Protein AF-A0A6N7GM67-F1 (afdb_monomer)

Secondary structure (DSSP, 8-state):
----HHHHHHHHHHHHHHHHHHHHHHHHHHHSPPSSTT---HHHHHHHHHHHHHHHHHHH-TT-EEEEPPPEEEEEEESSSS-EEEEEEEEEEEE--TT-HHHHHHHHHHHS-GGG--EEETTTTEEEEE-STT-EEEEEEEETTEEEEEEE--SEE----

Solvent-accessible surface area (backbone atoms only — not comparable to full-atom values): 8920 Å² total; per-residue (Å²): 134,86,71,49,76,69,52,49,53,52,50,50,52,50,50,51,48,54,49,52,52,52,51,50,52,55,49,43,75,71,69,54,78,63,92,48,96,78,63,51,49,55,67,59,38,48,54,53,44,53,50,47,53,51,50,52,57,59,63,63,39,88,83,47,50,78,45,77,50,72,80,42,74,50,73,72,36,68,69,46,101,87,38,57,11,35,24,45,38,33,40,37,37,40,36,39,62,67,86,42,58,66,61,52,47,52,47,45,38,71,68,44,64,76,85,24,63,47,45,64,41,85,90,78,39,38,34,40,30,39,68,51,90,58,22,38,35,40,43,26,64,74,50,89,23,34,32,39,38,32,41,29,41,50,63,22,57,45,96,70,131

Structure (mmCIF, N/CA/C/O backbone):
data_AF-A0A6N7GM67-F1
#
_entry.id   AF-A0A6N7GM67-F1
#
loop_
_atom_site.group_PDB
_atom_site.id
_atom_site.type_symbol
_atom_site.label_atom_id
_atom_site.label_alt_id
_atom_site.label_comp_id
_atom_site.label_asym_id
_atom_site.label_entity_id
_atom_site.label_seq_id
_atom_site.pdbx_PDB_ins_code
_atom_site.Cartn_x
_atom_site.Cartn_y
_atom_site.Cartn_z
_atom_site.occupancy
_atom_site.B_iso_or_equiv
_atom_site.auth_seq_id
_atom_site.auth_comp_id
_atom_site.auth_asym_id
_atom_site.auth_atom_id
_atom_site.pdbx_PDB_model_num
ATOM 1 N N . MET A 1 1 ? 42.340 19.758 -39.952 1.00 49.38 1 MET A N 1
ATOM 2 C CA . MET A 1 1 ? 42.286 18.280 -39.926 1.00 49.38 1 MET A CA 1
ATOM 3 C C . MET A 1 1 ? 41.548 17.812 -41.183 1.00 49.38 1 MET A C 1
ATOM 5 O O . MET A 1 1 ? 40.329 17.890 -41.224 1.00 49.38 1 MET A O 1
ATOM 9 N N . ARG A 1 2 ? 42.259 17.481 -42.277 1.00 56.75 2 ARG A N 1
ATOM 10 C CA . ARG A 1 2 ? 41.614 17.036 -43.530 1.00 56.75 2 ARG A CA 1
ATOM 11 C C . ARG A 1 2 ? 41.226 15.571 -43.373 1.00 56.75 2 ARG A C 1
ATOM 13 O O . ARG A 1 2 ? 42.079 14.693 -43.439 1.00 56.75 2 ARG A O 1
ATOM 20 N N . ILE A 1 3 ? 39.946 15.324 -43.134 1.00 57.44 3 ILE A N 1
ATOM 21 C CA . ILE A 1 3 ? 39.384 13.977 -43.127 1.00 57.44 3 ILE A CA 1
ATOM 22 C C . ILE A 1 3 ? 39.509 13.447 -44.563 1.00 57.44 3 ILE A C 1
ATOM 24 O O . ILE A 1 3 ? 38.827 13.917 -45.470 1.00 57.44 3 ILE A O 1
ATOM 28 N N . GLY A 1 4 ? 40.441 12.522 -44.806 1.00 64.31 4 GLY A N 1
ATOM 29 C CA . GLY A 1 4 ? 40.561 11.862 -46.108 1.00 64.31 4 GLY A CA 1
ATOM 30 C C . GLY A 1 4 ? 39.289 11.072 -46.437 1.00 64.31 4 GLY A C 1
ATOM 31 O O . GLY A 1 4 ? 38.570 10.671 -45.526 1.00 64.31 4 GLY A O 1
ATOM 32 N N . ARG A 1 5 ? 39.019 10.794 -47.724 1.00 71.62 5 ARG A N 1
ATOM 33 C CA . ARG A 1 5 ? 37.814 10.062 -48.194 1.00 71.62 5 ARG A CA 1
ATOM 34 C C . ARG A 1 5 ? 37.460 8.839 -47.334 1.00 71.62 5 ARG A C 1
ATOM 36 O O . ARG A 1 5 ? 36.292 8.641 -47.030 1.00 71.62 5 ARG A O 1
ATOM 43 N N . LYS A 1 6 ? 38.455 8.053 -46.899 1.00 69.56 6 LYS A N 1
ATOM 44 C CA . LYS A 1 6 ? 38.260 6.907 -45.988 1.00 69.56 6 LYS A CA 1
ATOM 45 C C . LYS A 1 6 ? 37.717 7.306 -44.608 1.00 69.56 6 LYS A C 1
ATOM 47 O O . LYS A 1 6 ? 36.824 6.638 -44.107 1.00 69.56 6 LYS A O 1
ATOM 52 N N . GLY A 1 7 ? 38.209 8.394 -44.016 1.00 71.12 7 GLY A N 1
ATOM 53 C CA . GLY A 1 7 ? 37.723 8.899 -42.728 1.00 71.12 7 GLY A CA 1
ATOM 54 C C . GLY A 1 7 ? 36.297 9.449 -42.799 1.00 71.12 7 GLY A C 1
ATOM 55 O O . GLY A 1 7 ? 35.548 9.314 -41.839 1.00 71.12 7 GLY A O 1
ATOM 56 N N . TRP A 1 8 ? 35.891 9.999 -43.949 1.00 83.25 8 TRP A N 1
ATOM 57 C CA . TRP A 1 8 ? 34.517 10.464 -44.156 1.00 83.25 8 TRP A CA 1
ATOM 58 C C . TRP A 1 8 ? 33.532 9.292 -44.244 1.00 83.25 8 TRP A C 1
ATOM 60 O O . TRP A 1 8 ? 32.487 9.332 -43.604 1.00 83.25 8 TRP A O 1
ATOM 70 N N . TRP A 1 9 ? 33.901 8.209 -44.940 1.00 87.12 9 TRP A N 1
ATOM 71 C CA . TRP A 1 9 ? 33.093 6.984 -44.993 1.00 87.12 9 TRP A CA 1
ATOM 72 C C . TRP A 1 9 ? 32.951 6.298 -43.634 1.00 87.12 9 TRP A C 1
ATOM 74 O O . TRP A 1 9 ? 31.853 5.879 -43.279 1.00 87.12 9 TRP A O 1
ATOM 84 N N . VAL A 1 10 ? 34.035 6.217 -42.853 1.00 87.06 10 VAL A N 1
ATOM 85 C CA . VAL A 1 10 ? 33.970 5.680 -41.484 1.00 87.06 10 VAL A CA 1
ATOM 86 C C . VAL A 1 10 ? 33.082 6.561 -40.606 1.00 87.06 10 VAL A C 1
ATOM 88 O O . VAL A 1 10 ? 32.227 6.039 -39.899 1.00 87.06 10 VAL A O 1
ATOM 91 N N . GLY A 1 11 ? 33.219 7.889 -40.694 1.00 89.88 11 GLY A N 1
ATOM 92 C CA . GLY A 1 11 ? 32.359 8.821 -39.964 1.00 89.88 11 GLY A CA 1
ATOM 93 C C . GLY A 1 11 ? 30.880 8.679 -40.332 1.00 89.88 11 GLY A C 1
ATOM 94 O O . GLY A 1 11 ? 30.034 8.629 -39.444 1.00 89.88 11 GLY A O 1
ATOM 95 N N . ALA A 1 12 ? 30.569 8.545 -41.624 1.00 90.56 12 ALA A N 1
ATOM 96 C CA . ALA A 1 12 ? 29.207 8.325 -42.100 1.00 90.56 12 ALA A CA 1
ATOM 97 C C . ALA A 1 12 ? 28.628 6.998 -41.587 1.00 90.56 12 ALA A C 1
ATOM 99 O O . ALA A 1 12 ? 27.502 6.973 -41.097 1.00 90.56 12 ALA A O 1
ATOM 100 N N . LEU A 1 13 ? 29.410 5.913 -41.631 1.00 94.94 13 LEU A N 1
ATOM 101 C CA . LEU A 1 13 ? 28.993 4.611 -41.109 1.00 94.94 13 LEU A CA 1
ATOM 102 C C . LEU A 1 13 ? 28.704 4.674 -39.603 1.00 94.94 13 LEU A C 1
ATOM 104 O O . LEU A 1 13 ? 27.674 4.176 -39.158 1.00 94.94 13 LEU A O 1
ATOM 108 N N . VAL A 1 14 ? 29.580 5.321 -38.828 1.00 95.12 14 VAL A N 1
ATOM 109 C CA . VAL A 1 14 ? 29.386 5.510 -37.382 1.00 95.12 14 VAL A CA 1
ATOM 110 C C . VAL A 1 14 ? 28.145 6.350 -37.100 1.00 95.12 14 VAL A C 1
ATOM 112 O O . VAL A 1 14 ? 27.378 5.992 -36.216 1.00 95.12 14 VAL A O 1
ATOM 115 N N . ALA A 1 15 ? 27.909 7.429 -37.850 1.00 94.19 15 ALA A N 1
ATOM 116 C CA . ALA A 1 15 ? 26.732 8.274 -37.664 1.00 94.19 15 ALA A CA 1
ATOM 117 C C . ALA A 1 15 ? 25.426 7.524 -37.971 1.00 94.19 15 ALA A C 1
ATOM 119 O O . ALA A 1 15 ? 24.476 7.604 -37.195 1.00 94.19 15 ALA A O 1
ATOM 120 N N . VAL A 1 16 ? 25.394 6.755 -39.065 1.00 96.38 16 VAL A N 1
ATOM 121 C CA . VAL A 1 16 ? 24.245 5.907 -39.418 1.00 96.38 16 VAL A CA 1
ATOM 122 C C . VAL A 1 16 ? 23.993 4.865 -38.333 1.00 96.38 16 VAL A C 1
ATOM 124 O O . VAL A 1 16 ? 22.853 4.682 -37.913 1.00 96.38 16 VAL A O 1
ATOM 127 N N . TRP A 1 17 ? 25.044 4.212 -37.837 1.00 96.06 17 TRP A N 1
ATOM 128 C CA . TRP A 1 17 ? 24.901 3.190 -36.805 1.00 96.06 17 TRP A CA 1
ATOM 129 C C . TRP A 1 17 ? 24.492 3.809 -35.455 1.00 96.06 17 TRP A C 1
ATOM 131 O O . TRP A 1 17 ? 23.550 3.354 -34.818 1.00 96.06 17 TRP A O 1
ATOM 141 N N . ALA A 1 18 ? 25.085 4.928 -35.044 1.00 94.94 18 ALA A N 1
ATOM 142 C CA . ALA A 1 18 ? 24.645 5.647 -33.849 1.00 94.94 18 ALA A CA 1
ATOM 143 C C . ALA A 1 18 ? 23.163 6.056 -33.941 1.00 94.94 18 ALA A C 1
ATOM 145 O O . ALA A 1 18 ? 22.418 5.878 -32.980 1.00 94.94 18 ALA A O 1
ATOM 146 N N . GLY A 1 19 ? 22.720 6.534 -35.109 1.00 97.25 19 GLY A N 1
ATOM 147 C CA . GLY A 1 19 ? 21.316 6.844 -35.373 1.00 97.25 19 GLY A CA 1
ATOM 148 C C . GLY A 1 19 ? 20.411 5.616 -35.277 1.00 97.25 19 GLY A C 1
ATOM 149 O O . GLY A 1 19 ? 19.388 5.664 -34.600 1.00 97.25 19 GLY A O 1
ATOM 150 N N . ALA A 1 20 ? 20.800 4.497 -35.889 1.00 95.50 20 ALA A N 1
ATOM 151 C CA . ALA A 1 20 ? 20.033 3.256 -35.818 1.00 95.50 20 ALA A CA 1
ATOM 152 C C . ALA A 1 20 ? 19.969 2.677 -34.390 1.00 95.50 20 ALA A C 1
ATOM 154 O O . ALA A 1 20 ? 18.899 2.226 -33.988 1.00 95.50 20 ALA A O 1
ATOM 155 N N . LEU A 1 21 ? 21.044 2.759 -33.590 1.00 95.69 21 LEU A N 1
ATOM 156 C CA . LEU A 1 21 ? 21.012 2.412 -32.159 1.00 95.69 21 LEU A CA 1
ATOM 157 C C . LEU A 1 21 ? 20.047 3.304 -31.380 1.00 95.69 21 LEU A C 1
ATOM 159 O O . LEU A 1 21 ? 19.280 2.801 -30.567 1.00 95.69 21 LEU A O 1
ATOM 163 N N . LEU A 1 22 ? 20.073 4.615 -31.629 1.00 93.06 22 LEU A N 1
ATOM 164 C CA . LEU A 1 22 ? 19.179 5.572 -30.976 1.00 93.06 22 LEU A CA 1
ATOM 165 C C . LEU A 1 22 ? 17.714 5.272 -31.293 1.00 93.06 22 LEU A C 1
ATOM 167 O O . LEU A 1 22 ? 16.891 5.216 -30.384 1.00 93.06 22 LEU A O 1
ATOM 171 N N . VAL A 1 23 ? 17.395 5.034 -32.566 1.00 92.19 23 VAL A N 1
ATOM 172 C CA . VAL A 1 23 ? 16.039 4.671 -32.994 1.00 92.19 23 VAL A CA 1
ATOM 173 C C . VAL A 1 23 ? 15.608 3.349 -32.364 1.00 92.19 23 VAL A C 1
ATOM 175 O O . VAL A 1 23 ? 14.515 3.282 -31.808 1.00 92.19 23 VAL A O 1
ATOM 178 N N . ALA A 1 24 ? 16.464 2.324 -32.389 1.00 88.06 24 ALA A N 1
ATOM 179 C CA . ALA A 1 24 ? 16.164 1.031 -31.781 1.00 88.06 24 ALA A CA 1
ATOM 180 C C . ALA A 1 24 ? 15.945 1.146 -30.264 1.00 88.06 24 ALA A C 1
ATOM 182 O O . ALA A 1 24 ? 14.988 0.581 -29.746 1.00 88.06 24 ALA A O 1
ATOM 183 N N . ALA A 1 25 ? 16.774 1.923 -29.561 1.00 83.56 25 ALA A N 1
ATOM 184 C CA . ALA A 1 25 ? 16.637 2.153 -28.126 1.00 83.56 25 ALA A CA 1
ATOM 185 C C . ALA A 1 25 ? 15.338 2.896 -27.778 1.00 83.56 25 ALA A C 1
ATOM 187 O O . ALA A 1 25 ? 14.654 2.521 -26.829 1.00 83.56 25 ALA A O 1
ATOM 188 N N . VAL A 1 26 ? 14.971 3.922 -28.554 1.00 85.31 26 VAL A N 1
ATOM 189 C CA . VAL A 1 26 ? 13.712 4.661 -28.362 1.00 85.31 26 VAL A CA 1
ATOM 190 C C . VAL A 1 26 ? 12.505 3.772 -28.655 1.00 85.31 26 VAL A C 1
ATOM 192 O O . VAL A 1 26 ? 11.544 3.788 -27.890 1.00 85.31 26 VAL A O 1
ATOM 195 N N . TRP A 1 27 ? 12.552 2.985 -29.731 1.00 85.31 27 TRP A N 1
ATOM 196 C CA . TRP A 1 27 ? 11.465 2.083 -30.104 1.00 85.31 27 TRP A CA 1
ATOM 197 C C . TRP A 1 27 ? 11.262 0.986 -29.055 1.00 85.31 27 TRP A C 1
ATOM 199 O O . TRP A 1 27 ? 10.143 0.816 -28.575 1.00 85.31 27 TRP A O 1
ATOM 209 N N . SER A 1 28 ? 12.351 0.335 -28.636 1.00 79.75 28 SER A N 1
ATOM 210 C CA . SER A 1 28 ? 12.369 -0.675 -27.574 1.00 79.75 28 SER A CA 1
ATOM 211 C C . SER A 1 28 ? 11.816 -0.117 -26.262 1.00 79.75 28 SER A C 1
ATOM 213 O O . SER A 1 28 ? 10.900 -0.687 -25.681 1.00 79.75 28 SER A O 1
ATOM 215 N N . ALA A 1 29 ? 12.262 1.070 -25.837 1.00 75.06 29 ALA A N 1
ATOM 216 C CA . ALA A 1 29 ? 11.771 1.705 -24.612 1.00 75.06 29 ALA A CA 1
ATOM 217 C C . ALA A 1 29 ? 10.268 2.047 -24.635 1.00 75.06 29 ALA A C 1
ATOM 219 O O . ALA A 1 29 ? 9.671 2.220 -23.570 1.00 75.06 29 ALA A O 1
ATOM 220 N N . GLN A 1 30 ? 9.671 2.188 -25.823 1.00 74.69 30 GLN A N 1
ATOM 221 C CA . GLN A 1 30 ? 8.247 2.485 -25.992 1.00 74.69 30 GLN A CA 1
ATOM 222 C C . GLN A 1 30 ? 7.381 1.231 -26.170 1.00 74.69 30 GLN A C 1
ATOM 224 O O . GLN A 1 30 ? 6.237 1.249 -25.726 1.00 74.69 30 GLN A O 1
ATOM 229 N N . HIS A 1 31 ? 7.896 0.179 -26.814 1.00 72.44 31 HIS A N 1
ATOM 230 C CA . HIS A 1 31 ? 7.082 -0.953 -27.279 1.00 72.44 31 HIS A CA 1
ATOM 231 C C . HIS A 1 31 ? 7.429 -2.291 -26.628 1.00 72.44 31 HIS A C 1
ATOM 233 O O . HIS A 1 31 ? 6.586 -3.188 -26.636 1.00 72.44 31 HIS A O 1
ATOM 239 N N . ASP A 1 32 ? 8.634 -2.456 -26.080 1.00 65.00 32 ASP A N 1
ATOM 240 C CA . ASP A 1 32 ? 9.012 -3.740 -25.502 1.00 65.00 32 ASP A CA 1
ATOM 241 C C . ASP A 1 32 ? 8.376 -3.924 -24.115 1.00 65.00 32 ASP A C 1
ATOM 243 O O . ASP A 1 32 ? 8.300 -2.975 -23.318 1.00 65.00 32 ASP A O 1
ATOM 247 N N . PRO A 1 33 ? 7.932 -5.154 -23.791 1.00 58.59 33 PRO A N 1
ATOM 248 C CA . PRO A 1 33 ? 7.460 -5.474 -22.458 1.00 58.59 33 PRO A CA 1
ATOM 249 C C . PRO A 1 33 ? 8.585 -5.241 -21.455 1.00 58.59 33 PRO A C 1
ATOM 251 O O . PRO A 1 33 ? 9.777 -5.359 -21.756 1.00 58.59 33 PRO A O 1
ATOM 254 N N . ALA A 1 34 ? 8.205 -4.900 -20.232 1.00 58.38 34 ALA A N 1
ATOM 255 C CA . ALA A 1 34 ? 9.180 -4.581 -19.218 1.00 58.38 34 ALA A CA 1
ATOM 256 C C . ALA A 1 34 ? 10.130 -5.760 -18.953 1.00 58.38 34 ALA A C 1
ATOM 258 O O . ALA A 1 34 ? 9.713 -6.883 -18.686 1.00 58.38 34 ALA A O 1
ATOM 259 N N . THR A 1 35 ? 11.433 -5.491 -19.003 1.00 56.28 35 THR A N 1
ATOM 260 C CA . THR A 1 35 ? 12.488 -6.515 -18.936 1.00 56.28 35 THR A CA 1
ATOM 261 C C . THR A 1 35 ? 12.694 -7.112 -17.540 1.00 56.28 35 THR A C 1
ATOM 263 O O . THR A 1 35 ? 13.514 -8.013 -17.364 1.00 56.28 35 THR A O 1
ATOM 266 N N . VAL A 1 36 ? 11.939 -6.650 -16.538 1.00 54.56 36 VAL A N 1
ATOM 267 C CA . VAL A 1 36 ? 11.947 -7.186 -15.173 1.00 54.56 36 VAL A CA 1
ATOM 268 C C . VAL A 1 36 ? 10.656 -7.966 -14.959 1.00 54.56 36 VAL A C 1
ATOM 270 O O . VAL A 1 36 ? 9.579 -7.403 -15.129 1.00 54.56 36 VAL A O 1
ATOM 273 N N . ARG A 1 37 ? 10.753 -9.227 -14.510 1.00 45.00 37 ARG A N 1
ATOM 274 C CA . ARG A 1 37 ? 9.596 -10.113 -14.241 1.00 45.00 37 ARG A CA 1
ATOM 275 C C . ARG A 1 37 ? 8.536 -9.527 -13.299 1.00 45.00 37 ARG A C 1
ATOM 277 O O . ARG A 1 37 ? 7.446 -10.064 -13.232 1.00 45.00 37 ARG A O 1
ATOM 284 N N . GLY A 1 38 ? 8.867 -8.467 -12.566 1.00 52.00 38 GLY A N 1
ATOM 285 C CA . GLY A 1 38 ? 7.964 -7.794 -11.643 1.00 52.00 38 GLY A CA 1
ATOM 286 C C . GLY A 1 38 ? 7.296 -6.522 -12.181 1.00 52.00 38 GLY A C 1
ATOM 287 O O . GLY A 1 38 ? 6.495 -5.906 -11.487 1.00 52.00 38 GLY A O 1
ATOM 288 N N . GLN A 1 39 ? 7.602 -6.077 -13.401 1.00 58.72 39 GLN A N 1
ATOM 289 C CA . GLN A 1 39 ? 6.856 -4.975 -14.019 1.00 58.72 39 GLN A CA 1
ATOM 290 C C . GLN A 1 39 ? 5.591 -5.518 -14.680 1.00 58.72 39 GLN A C 1
ATOM 292 O O . GLN A 1 39 ? 5.462 -5.595 -15.899 1.00 58.72 39 GLN A O 1
ATOM 297 N N . THR A 1 40 ? 4.687 -5.929 -13.811 1.00 63.47 40 THR A N 1
ATOM 298 C CA . THR A 1 40 ? 3.369 -6.439 -14.122 1.00 63.47 40 THR A CA 1
ATOM 299 C C . THR A 1 40 ? 2.463 -5.344 -14.686 1.00 63.47 40 THR A C 1
ATOM 301 O O . THR A 1 40 ? 2.650 -4.162 -14.369 1.00 63.47 40 THR A O 1
ATOM 304 N N . ASP A 1 41 ? 1.496 -5.723 -15.525 1.00 73.25 41 ASP A N 1
ATOM 305 C CA . ASP A 1 41 ? 0.500 -4.790 -16.049 1.00 73.25 41 ASP A CA 1
ATOM 306 C C . ASP A 1 41 ? -0.437 -4.264 -14.940 1.00 73.25 41 ASP A C 1
ATOM 308 O O . ASP A 1 41 ? -0.487 -4.776 -13.816 1.00 73.25 41 ASP A O 1
ATOM 312 N N . LEU A 1 42 ? -1.179 -3.199 -15.247 1.00 77.12 42 LEU A N 1
ATOM 313 C CA . LEU A 1 42 ? -2.091 -2.560 -14.296 1.00 77.12 42 LEU A CA 1
ATOM 314 C C . LEU A 1 42 ? -3.235 -3.489 -13.836 1.00 77.12 42 LEU A C 1
ATOM 316 O O . LEU A 1 42 ? -3.751 -3.325 -12.730 1.00 77.12 42 LEU A O 1
ATOM 320 N N . THR A 1 43 ? -3.633 -4.457 -14.664 1.00 81.12 43 THR A N 1
ATOM 321 C CA . THR A 1 43 ? -4.724 -5.400 -14.375 1.00 81.12 43 THR A CA 1
ATOM 322 C C . THR A 1 43 ? -4.301 -6.406 -13.316 1.00 81.12 43 THR A C 1
ATOM 324 O O . THR A 1 43 ? -5.019 -6.626 -12.342 1.00 81.12 43 THR A O 1
ATOM 327 N N . GLU A 1 44 ? -3.122 -6.996 -13.463 1.00 82.75 44 GLU A N 1
ATOM 328 C CA . GLU A 1 44 ? -2.569 -7.914 -12.473 1.00 82.75 44 GLU A CA 1
ATOM 329 C C . GLU A 1 44 ? -2.197 -7.160 -11.185 1.00 82.75 44 GLU A C 1
ATOM 331 O O . GLU A 1 44 ? -2.494 -7.629 -10.086 1.00 82.75 44 GLU A O 1
ATOM 336 N N . GLY A 1 45 ? -1.688 -5.925 -11.301 1.00 84.00 45 GLY A N 1
ATOM 337 C CA . GLY A 1 45 ? -1.508 -5.028 -10.154 1.00 84.00 45 GLY A CA 1
ATOM 338 C C . GLY A 1 45 ? -2.807 -4.804 -9.370 1.00 84.00 45 GLY A C 1
ATOM 339 O O . GLY A 1 45 ? -2.804 -4.863 -8.139 1.00 84.00 45 GLY A O 1
ATOM 340 N N . ARG A 1 46 ? -3.939 -4.624 -10.066 1.00 89.75 46 ARG A N 1
ATOM 341 C CA . ARG A 1 46 ? -5.262 -4.519 -9.433 1.00 89.75 46 ARG A CA 1
ATOM 342 C C . ARG A 1 46 ? -5.654 -5.803 -8.702 1.00 89.75 46 ARG A C 1
ATOM 344 O O . ARG A 1 46 ? -6.111 -5.721 -7.568 1.00 89.75 46 ARG A O 1
ATOM 351 N N . GLN A 1 47 ? -5.463 -6.968 -9.318 1.00 90.44 47 GLN A N 1
ATOM 352 C CA . GLN A 1 47 ? -5.797 -8.254 -8.693 1.00 90.44 47 GLN A CA 1
ATOM 353 C C . GLN A 1 47 ? -4.984 -8.502 -7.417 1.00 90.44 47 GLN A C 1
ATOM 355 O O . GLN A 1 47 ? -5.523 -8.982 -6.419 1.00 90.44 47 GLN A O 1
ATOM 360 N N . ASN A 1 48 ? -3.697 -8.154 -7.435 1.00 91.19 48 ASN A N 1
ATOM 361 C CA . ASN A 1 48 ? -2.827 -8.299 -6.272 1.00 91.19 48 ASN A CA 1
ATOM 362 C C . ASN A 1 48 ? -3.203 -7.311 -5.161 1.00 91.19 48 ASN A C 1
ATOM 364 O O . ASN A 1 48 ? -3.255 -7.703 -3.997 1.00 91.19 48 ASN A O 1
ATOM 368 N N . LEU A 1 49 ? -3.555 -6.071 -5.514 1.00 94.12 49 LEU A N 1
ATOM 369 C CA . LEU A 1 49 ? -4.068 -5.090 -4.556 1.00 94.12 49 LEU A CA 1
ATOM 370 C C . LEU A 1 49 ? -5.382 -5.557 -3.914 1.00 94.12 49 LEU A C 1
ATOM 372 O O . LEU A 1 49 ? -5.512 -5.491 -2.695 1.00 94.12 49 LEU A O 1
ATOM 376 N N . ASP A 1 50 ? -6.321 -6.087 -4.702 1.00 95.25 50 ASP A N 1
ATOM 377 C CA . ASP A 1 50 ? -7.595 -6.607 -4.190 1.00 95.25 50 ASP A CA 1
ATOM 378 C C . ASP A 1 50 ? -7.381 -7.782 -3.224 1.00 95.25 50 ASP A C 1
ATOM 380 O O . ASP A 1 50 ? -8.002 -7.836 -2.161 1.00 95.25 50 ASP A O 1
ATOM 384 N N . ARG A 1 51 ? -6.454 -8.694 -3.547 1.00 95.00 51 ARG A N 1
ATOM 385 C CA . ARG A 1 51 ? -6.074 -9.802 -2.658 1.00 95.00 51 ARG A CA 1
ATOM 386 C C . ARG A 1 51 ? -5.449 -9.295 -1.360 1.00 95.00 51 ARG A C 1
ATOM 388 O O . ARG A 1 51 ? -5.789 -9.795 -0.291 1.00 95.00 51 ARG A 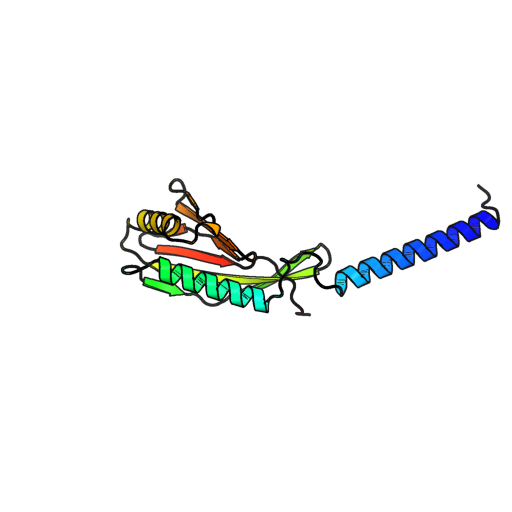O 1
ATOM 395 N N . ALA A 1 52 ? -4.561 -8.307 -1.450 1.00 96.19 52 ALA A N 1
ATOM 396 C CA . ALA A 1 52 ? -3.895 -7.739 -0.287 1.00 96.19 52 ALA A CA 1
ATOM 397 C C . ALA A 1 52 ? -4.890 -7.045 0.656 1.00 96.19 52 ALA A C 1
ATOM 399 O O . ALA A 1 52 ? -4.843 -7.256 1.865 1.00 96.19 52 ALA A O 1
ATOM 400 N N . VAL A 1 53 ? -5.829 -6.269 0.103 1.00 97.12 53 VAL A N 1
ATOM 401 C CA . VAL A 1 53 ? -6.905 -5.620 0.868 1.00 97.12 53 VAL A CA 1
ATOM 402 C C . VAL A 1 53 ? -7.814 -6.657 1.526 1.00 97.12 53 VAL A C 1
ATOM 404 O O . VAL A 1 53 ? -8.130 -6.517 2.705 1.00 97.12 53 VAL A O 1
ATOM 407 N N . ALA A 1 54 ? -8.211 -7.704 0.798 1.00 96.69 54 ALA A N 1
ATOM 408 C CA . ALA A 1 54 ? -9.061 -8.759 1.343 1.00 96.69 54 ALA A CA 1
ATOM 409 C C . ALA A 1 54 ? -8.394 -9.473 2.527 1.00 96.69 54 ALA A C 1
ATOM 411 O O . ALA A 1 54 ? -9.014 -9.603 3.581 1.00 96.69 54 ALA A O 1
ATOM 412 N N . LEU A 1 55 ? -7.122 -9.860 2.380 1.00 96.75 55 LEU A N 1
ATOM 413 C CA . LEU A 1 55 ? -6.376 -10.512 3.452 1.00 96.75 55 LEU A CA 1
ATOM 414 C C . LEU A 1 55 ? -6.177 -9.576 4.648 1.00 96.75 55 LEU A C 1
ATOM 416 O O . LEU A 1 55 ? -6.394 -9.988 5.777 1.00 96.75 55 LEU A O 1
ATOM 420 N N . LEU A 1 56 ? -5.848 -8.301 4.417 1.00 96.94 56 LEU A N 1
ATOM 421 C CA . LEU A 1 56 ? -5.721 -7.313 5.491 1.00 96.94 56 LEU A CA 1
ATOM 422 C C . LEU A 1 56 ? -7.014 -7.186 6.314 1.00 96.94 56 LEU A C 1
ATOM 424 O O . LEU A 1 56 ? -6.966 -7.126 7.543 1.00 96.94 56 LEU A O 1
ATOM 428 N N . VAL A 1 57 ? -8.166 -7.140 5.640 1.00 97.06 57 VAL A N 1
ATOM 429 C CA . VAL A 1 57 ? -9.484 -7.066 6.287 1.00 97.06 57 VAL A CA 1
ATOM 430 C C . VAL A 1 57 ? -9.802 -8.351 7.053 1.00 97.06 57 VAL A C 1
ATOM 432 O O . VAL A 1 57 ? -10.337 -8.282 8.157 1.00 97.06 57 VAL A O 1
ATOM 435 N N . GLU A 1 58 ? -9.455 -9.511 6.498 1.00 96.38 58 GLU A N 1
ATOM 436 C CA . GLU A 1 58 ? -9.613 -10.804 7.167 1.00 96.38 58 GLU A CA 1
ATOM 437 C C . GLU A 1 58 ? -8.746 -10.892 8.434 1.00 96.38 58 GLU A C 1
ATOM 439 O O . GLU A 1 58 ? -9.252 -11.230 9.506 1.00 96.38 58 GLU A O 1
ATOM 444 N N . THR A 1 59 ? -7.471 -10.504 8.342 1.00 96.81 59 THR A N 1
ATOM 445 C CA . THR A 1 59 ? -6.508 -10.528 9.453 1.00 96.81 59 THR A CA 1
ATOM 446 C C . THR A 1 59 ? -6.844 -9.521 10.555 1.00 96.81 59 THR A C 1
ATOM 448 O O . THR A 1 59 ? -6.565 -9.784 11.723 1.00 96.81 59 THR A O 1
ATOM 451 N N . ALA A 1 60 ? -7.490 -8.392 10.236 1.00 95.38 60 ALA A N 1
ATOM 452 C CA . ALA A 1 60 ? -7.952 -7.443 11.256 1.00 95.38 60 ALA A CA 1
ATOM 453 C C . ALA A 1 60 ? -8.878 -8.113 12.295 1.00 95.38 60 ALA A C 1
ATOM 455 O O . ALA A 1 60 ? -8.847 -7.767 13.481 1.00 95.38 60 ALA A O 1
ATOM 456 N N . GLY A 1 61 ? -9.634 -9.126 11.864 1.00 91.62 61 GLY A N 1
ATOM 457 C CA . GLY A 1 61 ? -10.340 -10.042 12.746 1.00 91.62 61 GLY A CA 1
ATOM 458 C C . GLY A 1 61 ? -11.587 -9.456 13.426 1.00 91.62 61 GLY A C 1
ATOM 459 O O . GLY A 1 61 ? -12.040 -8.347 13.128 1.00 91.62 61 GLY A O 1
ATOM 460 N N . PRO A 1 62 ? -12.200 -10.223 14.344 1.00 88.19 62 PRO A N 1
ATOM 461 C CA . PRO A 1 62 ? -13.435 -9.823 15.007 1.00 88.19 62 PRO A CA 1
ATOM 462 C C . PRO A 1 62 ? -13.212 -8.643 15.965 1.00 88.19 62 PRO A C 1
ATOM 464 O O . PRO A 1 62 ? -12.208 -8.571 16.671 1.00 88.19 62 PRO A O 1
ATOM 467 N N . GLY A 1 63 ? -14.190 -7.736 16.035 1.00 88.69 63 GLY A N 1
ATOM 468 C CA . GLY A 1 63 ? -14.134 -6.546 16.897 1.00 88.69 63 GLY A CA 1
ATOM 469 C C . GLY A 1 63 ? -13.508 -5.313 16.240 1.00 88.69 63 GLY A C 1
ATOM 470 O O . GLY A 1 63 ? -13.507 -4.244 16.847 1.00 88.69 63 GLY A O 1
ATOM 471 N N . VAL A 1 64 ? -13.043 -5.443 14.997 1.00 96.06 64 VAL A N 1
ATOM 472 C CA . VAL A 1 64 ? -12.682 -4.329 14.117 1.00 96.06 64 VAL A CA 1
ATOM 473 C C . VAL A 1 64 ? -13.815 -4.124 13.117 1.00 96.06 64 VAL A C 1
ATOM 475 O O . VAL A 1 64 ? -14.350 -5.093 12.582 1.00 96.06 64 VAL A O 1
ATOM 478 N N . THR A 1 65 ? -14.202 -2.875 12.859 1.00 97.44 65 THR A N 1
ATOM 479 C CA . THR A 1 65 ? -15.138 -2.556 11.767 1.00 97.44 65 THR A CA 1
ATOM 480 C C . THR A 1 65 ? -14.342 -2.022 10.576 1.00 97.44 65 THR A C 1
ATOM 482 O O . THR A 1 65 ? -13.857 -0.892 10.656 1.00 97.44 65 THR A O 1
ATOM 485 N N . PRO A 1 66 ? -14.152 -2.819 9.508 1.00 97.00 66 PRO A N 1
ATOM 486 C CA . PRO A 1 66 ? -13.460 -2.373 8.310 1.00 97.00 66 PRO A CA 1
ATOM 487 C C . PRO A 1 66 ? -14.390 -1.546 7.413 1.00 97.00 66 PRO A C 1
ATOM 489 O O . PRO A 1 66 ? -15.528 -1.937 7.153 1.00 97.00 66 PRO A O 1
ATOM 492 N N . ASP A 1 67 ? -13.879 -0.439 6.888 1.00 97.56 67 ASP A N 1
ATOM 493 C CA . ASP A 1 67 ? -14.486 0.340 5.811 1.00 97.56 67 ASP A CA 1
ATOM 494 C C . ASP A 1 67 ? -13.480 0.476 4.663 1.00 97.56 67 ASP A C 1
ATOM 496 O O . ASP A 1 67 ? -12.395 1.048 4.804 1.00 97.56 67 ASP A O 1
ATOM 500 N N . VAL A 1 68 ? -13.819 -0.122 3.522 1.00 97.56 68 VAL A N 1
ATOM 501 C CA . VAL A 1 68 ? -12.959 -0.151 2.341 1.00 97.56 68 VAL A CA 1
ATOM 502 C C . VAL A 1 68 ? -13.358 1.000 1.429 1.00 97.56 68 VAL A C 1
ATOM 504 O O . VAL A 1 68 ? -14.434 1.014 0.833 1.00 97.56 68 VAL A O 1
ATOM 507 N N . GLY A 1 69 ? -12.447 1.958 1.293 1.00 95.19 69 GLY A N 1
ATOM 508 C CA . GLY A 1 69 ? -12.615 3.124 0.444 1.00 95.19 69 GLY A CA 1
ATOM 509 C C . GLY A 1 69 ? -12.658 2.781 -1.049 1.00 95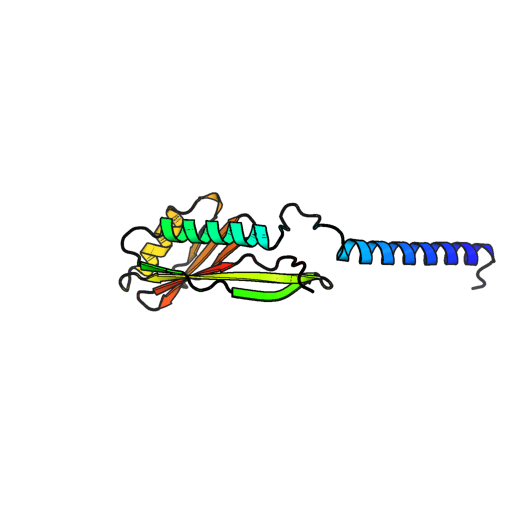.19 69 GLY A C 1
ATOM 510 O O . GLY A 1 69 ? -12.327 1.663 -1.467 1.00 95.19 69 GLY A O 1
ATOM 511 N N . PRO A 1 70 ? -13.036 3.760 -1.889 1.00 94.50 70 PRO A N 1
ATOM 512 C CA . PRO A 1 70 ? -13.039 3.578 -3.332 1.00 94.50 70 PRO A CA 1
ATOM 513 C C . PRO A 1 70 ? -11.618 3.337 -3.851 1.00 94.50 70 PRO A C 1
ATOM 515 O O . PRO A 1 70 ? -10.658 3.931 -3.357 1.00 94.50 70 PRO A O 1
ATOM 518 N N . LEU A 1 71 ? -11.496 2.513 -4.895 1.00 93.25 71 LEU A N 1
ATOM 519 C CA . LEU A 1 71 ? -10.262 2.440 -5.672 1.00 93.25 71 LEU A CA 1
ATOM 520 C C . LEU A 1 71 ? -9.999 3.800 -6.315 1.00 93.25 71 LEU A C 1
ATOM 522 O O . LEU A 1 71 ? -10.845 4.330 -7.041 1.00 93.25 71 LEU A O 1
ATOM 526 N N . ARG A 1 72 ? -8.802 4.331 -6.098 1.00 92.44 72 ARG A N 1
ATOM 527 C CA . ARG A 1 72 ? -8.313 5.528 -6.769 1.00 92.44 72 ARG A CA 1
ATOM 528 C C . ARG A 1 72 ? -7.231 5.160 -7.766 1.00 92.44 72 ARG A C 1
ATOM 530 O O . ARG A 1 72 ? -6.466 4.219 -7.582 1.00 92.44 72 ARG A O 1
ATOM 537 N N . GLN A 1 73 ? -7.219 5.913 -8.857 1.00 90.38 73 GLN A N 1
ATOM 538 C CA . GLN A 1 73 ? -6.278 5.740 -9.946 1.00 90.38 73 GLN A CA 1
ATOM 539 C C . GLN A 1 73 ? -5.556 7.064 -10.184 1.00 90.38 73 GLN A C 1
ATOM 541 O O . GLN A 1 73 ? -6.151 8.034 -10.657 1.00 90.38 73 GLN A O 1
ATOM 546 N N . ALA A 1 74 ? -4.268 7.101 -9.864 1.00 85.19 74 ALA A N 1
ATOM 547 C CA . ALA A 1 74 ? -3.404 8.243 -10.110 1.00 85.19 74 ALA A CA 1
ATOM 548 C C . ALA A 1 74 ? -2.673 8.044 -11.443 1.00 85.19 74 ALA A C 1
ATOM 550 O O . ALA A 1 74 ? -1.733 7.258 -11.558 1.00 85.19 74 ALA A O 1
ATOM 551 N N . THR A 1 75 ? -3.123 8.755 -12.476 1.00 81.38 75 THR A N 1
ATOM 552 C CA . THR A 1 75 ? -2.492 8.717 -13.805 1.00 81.38 75 THR A CA 1
ATOM 553 C C . THR A 1 75 ? -1.394 9.774 -13.906 1.00 81.38 75 THR A C 1
ATOM 555 O O . THR A 1 75 ? -1.527 10.871 -13.366 1.00 81.38 75 THR A O 1
ATOM 558 N N . GLY A 1 76 ? -0.312 9.468 -14.626 1.00 75.62 76 GLY A N 1
ATOM 559 C CA . GLY A 1 76 ? 0.764 10.426 -14.901 1.00 75.62 76 GLY A CA 1
ATOM 560 C C . GLY A 1 76 ? 1.962 10.323 -13.958 1.00 75.62 76 GLY A C 1
ATOM 561 O O . GLY A 1 76 ? 2.855 11.174 -14.014 1.00 75.62 76 GLY A O 1
ATOM 562 N N . CYS A 1 77 ? 2.031 9.271 -13.138 1.00 81.69 77 CYS A N 1
ATOM 563 C CA . CYS A 1 77 ? 3.273 8.908 -12.466 1.00 81.69 77 CYS A CA 1
ATOM 564 C C . CYS A 1 77 ? 4.344 8.546 -13.519 1.00 81.69 77 CYS A C 1
ATOM 566 O O . CYS A 1 77 ? 4.032 8.240 -14.673 1.00 81.69 77 CYS A O 1
ATOM 568 N N . ARG A 1 78 ? 5.629 8.635 -13.167 1.00 79.44 78 ARG A N 1
ATOM 569 C CA . ARG A 1 78 ? 6.734 8.339 -14.095 1.00 79.44 78 ARG A CA 1
ATOM 570 C C . ARG A 1 78 ? 7.383 7.013 -13.733 1.00 79.44 78 ARG A C 1
ATOM 572 O O . ARG A 1 78 ? 7.997 6.910 -12.678 1.00 79.44 78 ARG A O 1
ATOM 579 N N . VAL A 1 79 ? 7.291 6.043 -14.643 1.00 76.62 79 VAL A N 1
ATOM 580 C CA . VAL A 1 79 ? 8.038 4.777 -14.559 1.00 76.62 79 VAL A CA 1
ATOM 581 C C . VAL A 1 79 ? 9.481 5.007 -15.015 1.00 76.62 79 VAL A C 1
ATOM 583 O O . VAL A 1 79 ? 10.425 4.525 -14.398 1.00 76.62 79 VAL A O 1
ATOM 586 N N . THR A 1 80 ? 9.665 5.790 -16.084 1.00 72.62 80 THR A N 1
ATOM 587 C CA . THR A 1 80 ? 10.976 6.264 -16.552 1.00 72.62 80 THR A CA 1
ATOM 588 C C . THR A 1 80 ? 10.888 7.730 -16.988 1.00 72.62 80 THR A C 1
ATOM 590 O O . THR A 1 80 ? 9.811 8.326 -16.997 1.00 72.62 80 THR A O 1
ATOM 593 N N . MET A 1 81 ? 12.017 8.328 -17.391 1.00 72.81 81 MET A N 1
ATOM 594 C CA . MET A 1 81 ? 12.059 9.703 -17.920 1.00 72.81 81 MET A CA 1
ATOM 595 C C . MET A 1 81 ? 11.122 9.924 -19.120 1.00 72.81 81 MET A C 1
ATOM 597 O O . MET A 1 81 ? 10.677 11.048 -19.335 1.00 72.81 81 MET A O 1
ATOM 601 N N . VAL A 1 82 ? 10.823 8.869 -19.884 1.00 73.75 82 VAL A N 1
ATOM 602 C CA . VAL A 1 82 ? 10.010 8.931 -21.111 1.00 73.75 82 VAL A CA 1
ATOM 603 C C . VAL A 1 82 ? 8.717 8.116 -21.032 1.00 73.75 82 VAL A C 1
ATOM 605 O O . VAL A 1 82 ? 7.870 8.255 -21.907 1.00 73.75 82 VAL A O 1
ATOM 608 N N . ARG A 1 83 ? 8.539 7.288 -19.992 1.00 73.44 83 ARG A N 1
ATOM 609 C CA . ARG A 1 83 ? 7.381 6.401 -19.830 1.00 73.44 83 ARG A CA 1
ATOM 610 C C . ARG A 1 83 ? 6.525 6.847 -18.651 1.00 73.44 83 ARG A C 1
ATOM 612 O O . ARG A 1 83 ? 6.974 6.817 -17.499 1.00 73.44 83 ARG A O 1
ATOM 619 N N . ARG A 1 84 ? 5.289 7.250 -18.950 1.00 80.38 84 ARG A N 1
ATOM 620 C CA . ARG A 1 84 ? 4.262 7.478 -17.930 1.00 80.38 84 ARG A CA 1
ATOM 621 C C . ARG A 1 84 ? 3.707 6.145 -17.443 1.00 80.38 84 ARG A C 1
ATOM 623 O O . ARG A 1 84 ? 3.855 5.117 -18.099 1.00 80.38 84 ARG A O 1
ATOM 630 N N . GLY A 1 85 ? 3.089 6.194 -16.282 1.00 83.19 85 GLY A N 1
ATOM 631 C CA . GLY A 1 85 ? 2.371 5.086 -15.707 1.00 83.19 85 GLY A CA 1
ATOM 632 C C . GLY A 1 85 ? 1.133 5.544 -14.963 1.00 83.19 85 GLY A C 1
ATOM 633 O O . GLY A 1 85 ? 0.791 6.734 -14.911 1.00 83.19 85 GLY A O 1
ATOM 634 N N . THR A 1 86 ? 0.510 4.558 -14.349 1.00 87.56 86 THR A N 1
ATOM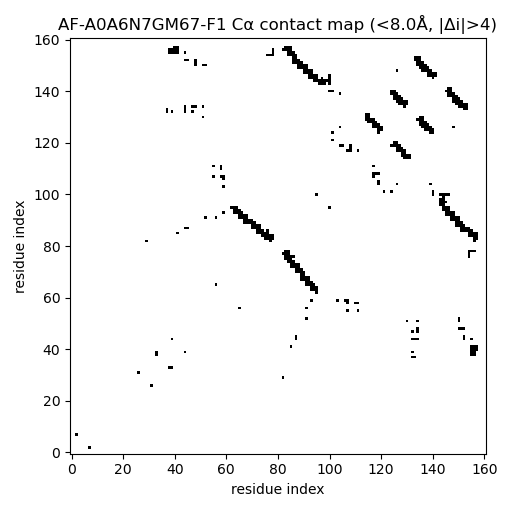 635 C CA . THR A 1 86 ? -0.655 4.689 -13.501 1.00 87.56 86 THR A CA 1
ATOM 636 C C . THR A 1 86 ? -0.403 3.935 -12.206 1.00 87.56 86 THR A C 1
ATOM 638 O O . THR A 1 86 ? 0.147 2.836 -12.206 1.00 87.56 86 THR A O 1
ATOM 641 N N . GLU A 1 87 ? -0.802 4.541 -11.102 1.00 90.00 87 GLU A N 1
ATOM 642 C CA . GLU A 1 87 ? -0.778 3.943 -9.776 1.00 90.00 87 GLU A CA 1
ATOM 643 C C . GLU A 1 87 ? -2.213 3.719 -9.303 1.00 90.00 87 GLU A C 1
ATOM 645 O O . GLU A 1 87 ? -3.092 4.550 -9.550 1.00 90.00 87 GLU A O 1
ATOM 650 N N . LEU A 1 88 ? -2.453 2.576 -8.665 1.00 92.50 88 LEU A N 1
ATOM 651 C CA . LEU A 1 88 ? -3.711 2.271 -8.000 1.00 92.50 88 LEU A CA 1
ATOM 652 C C . LEU A 1 88 ? -3.495 2.342 -6.497 1.00 92.50 88 LEU A C 1
ATOM 654 O O . LEU A 1 88 ? -2.557 1.726 -5.990 1.00 92.50 88 LEU A O 1
ATOM 658 N N . ASP A 1 89 ? -4.389 3.038 -5.803 1.00 94.56 89 ASP A N 1
ATOM 659 C CA . ASP A 1 89 ? -4.438 3.059 -4.347 1.00 94.56 89 ASP A CA 1
ATOM 660 C C . ASP A 1 89 ? -5.846 2.766 -3.833 1.00 94.56 89 ASP A C 1
ATOM 662 O O . ASP A 1 89 ? -6.852 3.102 -4.464 1.00 94.56 89 ASP A O 1
ATOM 666 N N . GLN A 1 90 ? -5.923 2.117 -2.677 1.00 96.81 90 GLN A N 1
ATOM 667 C CA . GLN A 1 90 ? -7.178 1.869 -1.988 1.00 96.81 90 GLN A CA 1
ATOM 668 C C . GLN A 1 90 ? -6.970 1.967 -0.481 1.00 96.81 90 GLN A C 1
ATOM 670 O O . GLN A 1 90 ? -6.114 1.288 0.088 1.00 96.81 90 GLN A O 1
ATOM 675 N N . SER A 1 91 ? -7.750 2.829 0.171 1.00 97.25 91 SER A N 1
ATOM 676 C CA . SER A 1 91 ? -7.700 2.972 1.625 1.00 97.25 91 SER A CA 1
ATOM 677 C C . SER A 1 91 ? -8.616 1.972 2.317 1.00 97.25 91 SER A C 1
ATOM 679 O O . SER A 1 91 ? -9.737 1.746 1.871 1.00 97.25 91 SER A O 1
ATOM 681 N N . VAL A 1 92 ? -8.170 1.466 3.456 1.00 98.00 92 VAL A N 1
ATOM 682 C CA . VAL A 1 92 ? -8.918 0.646 4.401 1.00 98.00 92 VAL A CA 1
ATOM 683 C C . VAL A 1 92 ? -8.887 1.364 5.742 1.00 98.00 92 VAL A C 1
ATOM 685 O O . VAL A 1 92 ? -7.821 1.613 6.310 1.00 98.00 92 VAL A O 1
ATOM 688 N N . LEU A 1 93 ? -10.064 1.733 6.224 1.00 98.12 93 LEU A N 1
ATOM 689 C CA . LEU A 1 93 ? -10.272 2.268 7.556 1.00 98.12 93 LEU A CA 1
ATOM 690 C C . LEU A 1 93 ? -10.632 1.122 8.490 1.00 98.12 93 LEU A C 1
ATOM 692 O O . LEU A 1 93 ? -11.531 0.341 8.202 1.00 98.12 93 LEU A O 1
ATOM 696 N N . LEU A 1 94 ? -9.921 1.018 9.603 1.00 98.06 94 LEU A N 1
ATOM 697 C CA . LEU A 1 94 ? -10.151 0.019 10.633 1.00 98.06 94 LEU A CA 1
ATOM 698 C C . LEU A 1 94 ? -10.561 0.753 11.905 1.00 98.06 94 LEU A C 1
ATOM 700 O O . LEU A 1 94 ? -9.748 1.437 12.533 1.00 98.06 94 LEU A O 1
ATOM 704 N N . THR A 1 95 ? -11.838 0.639 12.264 1.00 98.19 95 THR A N 1
ATOM 705 C CA . THR A 1 95 ? -12.367 1.243 13.487 1.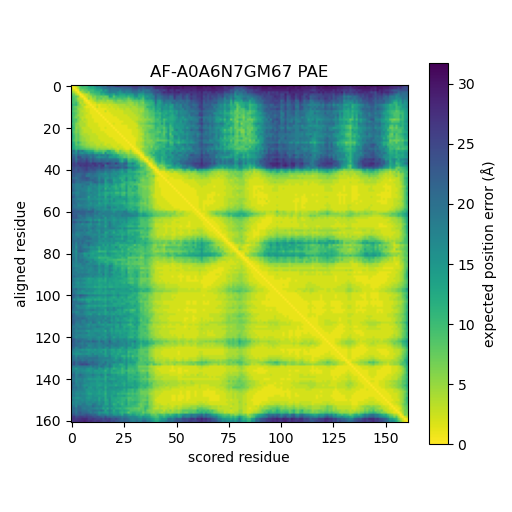00 98.19 95 THR A CA 1
ATOM 706 C C . THR A 1 95 ? -12.277 0.264 14.649 1.00 98.19 95 THR A C 1
ATOM 708 O O . THR A 1 95 ? -12.763 -0.867 14.560 1.00 98.19 95 TH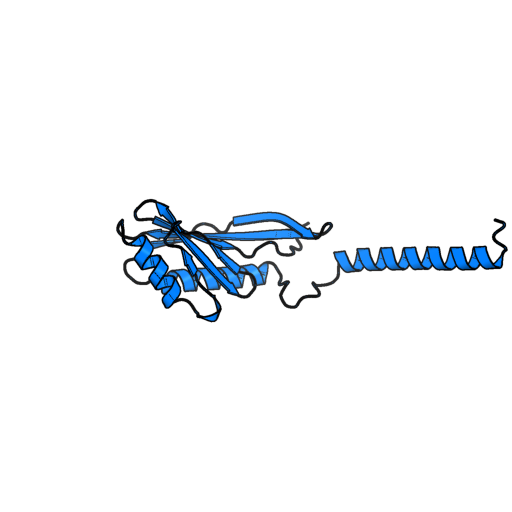R A O 1
ATOM 711 N N . VAL A 1 96 ? -11.689 0.726 15.749 1.00 97.62 96 VAL A N 1
ATOM 712 C CA . VAL A 1 96 ? -11.533 0.004 17.018 1.00 97.62 96 VAL A CA 1
ATOM 713 C C . VAL A 1 96 ? -11.922 0.905 18.191 1.00 97.62 96 VAL A C 1
ATOM 715 O O . VAL A 1 96 ? -12.020 2.122 18.030 1.00 97.62 96 VAL A O 1
ATOM 718 N N . PRO A 1 97 ? -12.152 0.359 19.396 1.00 97.25 97 PRO A N 1
ATOM 719 C CA . PRO A 1 97 ? -12.273 1.192 20.585 1.00 97.25 97 PRO A CA 1
ATOM 720 C C . PRO A 1 97 ? -11.021 2.058 20.777 1.00 97.25 97 PRO A C 1
ATOM 722 O O . PRO A 1 97 ? -9.901 1.573 20.613 1.00 97.25 97 PRO A O 1
ATOM 725 N N . ALA A 1 98 ? -11.216 3.323 21.153 1.00 96.56 98 ALA A N 1
ATOM 726 C CA . ALA A 1 98 ? -10.112 4.255 21.365 1.00 96.56 98 ALA A CA 1
ATOM 727 C C . ALA A 1 98 ? -9.091 3.698 22.374 1.00 96.56 98 ALA A C 1
ATOM 729 O O . ALA A 1 98 ? -9.466 3.219 23.448 1.00 96.56 98 ALA A O 1
ATOM 730 N N . GLY A 1 99 ? -7.807 3.765 22.019 1.00 95.88 99 GLY A N 1
ATOM 731 C CA . GLY A 1 99 ? -6.694 3.208 22.790 1.00 95.88 99 GLY A CA 1
ATOM 732 C C . GLY A 1 99 ? -6.317 1.765 22.433 1.00 95.88 99 GLY A C 1
ATOM 733 O O . GLY A 1 99 ? -5.342 1.257 22.985 1.00 95.88 99 GLY A O 1
ATOM 734 N N . GLN A 1 100 ? -7.053 1.090 21.540 1.00 96.75 100 GLN A N 1
ATOM 735 C CA . GLN A 1 100 ? -6.713 -0.259 21.053 1.00 96.75 100 GLN A CA 1
ATOM 736 C C . GLN A 1 100 ? -6.001 -0.273 19.694 1.00 96.75 100 GLN A C 1
ATOM 738 O O . GLN A 1 100 ? -5.678 -1.340 19.174 1.00 96.75 100 GLN A O 1
ATOM 743 N N . GLU A 1 101 ? -5.737 0.889 19.107 1.00 97.44 101 GLU A N 1
ATOM 744 C CA . GLU A 1 101 ? -5.085 1.028 17.805 1.00 97.44 101 GLU A CA 1
ATOM 745 C C . GLU A 1 101 ? -3.673 0.417 17.800 1.00 97.44 101 GLU A C 1
ATOM 747 O O . GLU A 1 101 ? -3.379 -0.340 16.873 1.00 97.44 101 GLU A O 1
ATOM 752 N N . PRO A 1 102 ? -2.816 0.633 18.826 1.00 97.00 102 PRO A N 1
ATOM 753 C CA . PRO A 1 102 ? -1.513 -0.027 18.894 1.00 97.00 102 PRO A CA 1
ATOM 754 C C . PRO A 1 102 ? -1.634 -1.552 18.935 1.00 97.00 102 PRO A C 1
ATOM 756 O O . PRO A 1 102 ? -0.943 -2.238 18.193 1.00 97.00 102 PRO A O 1
ATOM 759 N N . THR A 1 103 ? -2.566 -2.082 19.733 1.00 96.62 103 THR A N 1
ATOM 760 C CA . THR A 1 103 ? -2.798 -3.529 19.851 1.00 96.62 103 THR A CA 1
ATOM 761 C C . THR A 1 103 ? -3.292 -4.142 18.542 1.00 96.62 103 THR A C 1
ATOM 763 O O . THR A 1 103 ? -2.915 -5.264 18.212 1.00 96.62 103 THR A O 1
ATOM 766 N N . LEU A 1 104 ? -4.125 -3.422 17.783 1.00 97.50 104 LEU A N 1
ATOM 767 C CA . LEU A 1 104 ? -4.516 -3.843 16.439 1.00 97.50 104 LEU A CA 1
ATOM 768 C C . LEU A 1 104 ? -3.297 -3.909 15.511 1.00 97.50 104 LEU A C 1
ATOM 770 O O . LEU A 1 104 ? -3.113 -4.910 14.827 1.00 97.50 104 LEU A O 1
ATOM 774 N N . LEU A 1 105 ? -2.473 -2.859 15.479 1.00 97.81 105 LEU A N 1
ATOM 775 C CA . LEU A 1 105 ? -1.318 -2.794 14.582 1.00 97.81 105 LEU A CA 1
ATOM 776 C C . LEU A 1 105 ? -0.244 -3.833 14.932 1.00 97.81 105 LEU A C 1
ATOM 778 O O . LEU A 1 105 ? 0.324 -4.429 14.024 1.00 97.81 105 LEU A O 1
ATOM 782 N N . GLU A 1 106 ? -0.005 -4.092 16.218 1.00 97.31 106 GLU A N 1
ATOM 783 C CA . GLU A 1 106 ? 0.875 -5.170 16.691 1.00 97.31 106 GLU A CA 1
ATOM 784 C C . GLU A 1 106 ? 0.352 -6.543 16.260 1.00 97.31 106 GLU A C 1
ATOM 786 O O . GLU A 1 106 ? 1.093 -7.326 15.675 1.00 97.31 106 GLU A O 1
ATOM 791 N N . ARG A 1 107 ? -0.950 -6.801 16.432 1.00 96.62 107 ARG A N 1
ATOM 792 C CA . ARG A 1 107 ? -1.566 -8.049 15.969 1.00 96.62 107 ARG A CA 1
ATOM 793 C C . ARG A 1 107 ? -1.451 -8.223 14.457 1.00 96.62 107 ARG A C 1
ATOM 795 O O . ARG A 1 107 ? -1.148 -9.311 13.993 1.00 96.62 107 ARG A O 1
ATOM 802 N N . LEU A 1 108 ? -1.668 -7.159 13.683 1.00 97.75 108 LEU A N 1
ATOM 803 C CA . LEU A 1 108 ? -1.478 -7.215 12.234 1.00 97.75 108 LEU A CA 1
ATOM 804 C C . LEU A 1 108 ? -0.031 -7.565 11.869 1.00 97.75 108 LEU A C 1
ATOM 806 O O . LEU A 1 108 ? 0.179 -8.271 10.892 1.00 97.75 108 LEU A O 1
ATOM 810 N N . VAL A 1 109 ? 0.967 -7.102 12.627 1.00 97.88 109 VAL A N 1
ATOM 811 C CA . VAL A 1 109 ? 2.364 -7.510 12.406 1.00 97.88 109 VAL A CA 1
ATOM 812 C C . VAL A 1 109 ? 2.557 -9.008 12.653 1.00 97.88 109 VAL A C 1
ATOM 814 O O . VAL A 1 109 ? 3.264 -9.648 11.877 1.00 97.88 109 VAL A O 1
ATOM 817 N N . ASP A 1 110 ? 1.927 -9.554 13.691 1.00 96.94 110 ASP A N 1
ATOM 818 C CA . ASP A 1 110 ? 2.085 -10.956 14.088 1.00 96.94 110 ASP A CA 1
ATOM 819 C C . ASP A 1 110 ? 1.304 -11.936 13.192 1.00 96.94 110 ASP A C 1
ATOM 821 O O . ASP A 1 110 ? 1.786 -13.036 12.915 1.00 96.94 110 ASP A O 1
ATOM 825 N N . ASP A 1 111 ? 0.113 -11.540 12.732 1.00 97.00 111 ASP A N 1
ATOM 826 C CA . ASP A 1 111 ? -0.833 -12.426 12.043 1.00 97.00 111 ASP A CA 1
ATOM 827 C C . ASP A 1 111 ? -0.793 -12.301 10.508 1.00 97.00 111 ASP A C 1
ATOM 829 O O . ASP A 1 111 ? -1.323 -13.165 9.801 1.00 97.00 111 ASP A O 1
ATOM 833 N N . LEU A 1 112 ? -0.188 -11.239 9.959 1.00 97.06 112 LEU A N 1
ATOM 834 C CA . LEU A 1 112 ? 0.023 -11.140 8.513 1.00 97.06 112 LEU A CA 1
ATOM 835 C C . LEU A 1 112 ? 1.092 -12.140 8.039 1.00 97.06 112 LEU A C 1
ATOM 837 O O . LEU A 1 112 ? 1.978 -12.522 8.807 1.00 97.06 112 LEU A O 1
ATOM 841 N N . PRO A 1 113 ? 1.059 -12.550 6.754 1.00 96.62 113 PRO A N 1
ATOM 842 C CA . PRO A 1 113 ? 2.057 -13.464 6.213 1.00 96.62 113 PRO A CA 1
ATOM 843 C C . PRO A 1 113 ? 3.484 -12.956 6.445 1.00 96.62 113 PRO A C 1
ATOM 845 O O . PRO A 1 113 ? 3.784 -11.783 6.214 1.00 96.62 113 PRO A O 1
ATOM 848 N N . ALA A 1 114 ? 4.385 -13.842 6.871 1.00 94.94 114 ALA A N 1
ATOM 849 C CA . ALA A 1 114 ? 5.756 -13.472 7.225 1.00 94.94 114 ALA A CA 1
ATOM 850 C C . ALA A 1 114 ? 6.524 -12.865 6.038 1.00 94.94 114 ALA A C 1
ATOM 852 O O . ALA A 1 114 ? 7.351 -11.968 6.211 1.00 94.94 114 ALA A O 1
ATOM 853 N N . GLU A 1 115 ? 6.220 -13.317 4.820 1.00 93.12 115 GLU A N 1
ATOM 854 C CA . GLU A 1 115 ? 6.746 -12.756 3.579 1.00 93.12 115 GLU A CA 1
ATOM 855 C C . GLU A 1 115 ? 6.429 -11.264 3.415 1.00 93.12 115 GLU A C 1
ATOM 857 O O . GLU A 1 115 ? 7.199 -10.559 2.763 1.00 93.12 115 GLU A O 1
ATOM 862 N N . TRP A 1 116 ? 5.369 -10.754 4.058 1.00 95.75 116 TRP A N 1
ATOM 863 C CA . TRP A 1 116 ? 4.986 -9.352 3.939 1.00 95.75 116 TRP A CA 1
ATOM 864 C C . TRP A 1 116 ? 5.868 -8.395 4.733 1.00 95.75 116 TRP A C 1
ATOM 866 O O . TRP A 1 116 ? 5.791 -7.177 4.553 1.00 95.75 116 TRP A O 1
ATOM 876 N N . SER A 1 117 ? 6.730 -8.918 5.611 1.00 96.25 117 SER A N 1
ATOM 877 C CA . SER A 1 117 ? 7.674 -8.109 6.391 1.00 96.25 117 SER A CA 1
ATOM 878 C C . SER A 1 117 ? 6.998 -6.918 7.096 1.00 96.25 117 SER A C 1
ATOM 880 O O . SER A 1 117 ? 7.526 -5.793 7.088 1.00 96.25 117 SER A O 1
ATOM 882 N N . ALA A 1 118 ? 5.806 -7.169 7.652 1.00 97.75 118 ALA A N 1
ATOM 883 C CA . ALA A 1 118 ? 4.981 -6.175 8.321 1.00 97.75 118 ALA A CA 1
ATOM 884 C C . ALA A 1 118 ? 5.715 -5.579 9.528 1.00 97.75 118 ALA A C 1
ATOM 886 O O . ALA A 1 118 ? 6.435 -6.262 10.256 1.00 97.75 118 ALA A O 1
ATO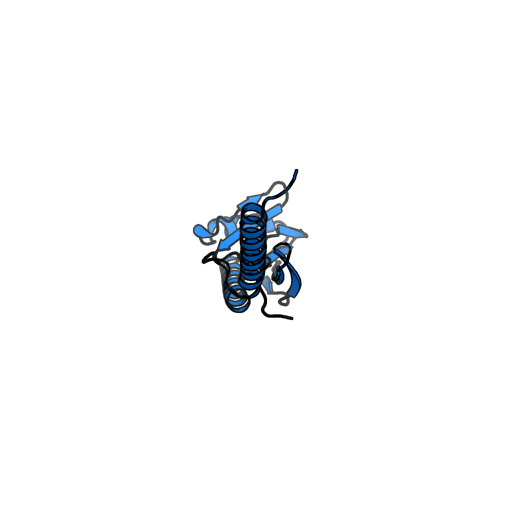M 887 N N . ARG A 1 119 ? 5.576 -4.267 9.708 1.00 97.94 119 ARG A N 1
ATOM 888 C CA . ARG A 1 119 ? 6.264 -3.481 10.730 1.00 97.94 119 ARG A CA 1
ATOM 889 C C . ARG A 1 119 ? 5.342 -2.391 11.253 1.00 97.94 119 ARG A C 1
ATOM 891 O O . ARG A 1 119 ? 4.720 -1.669 10.474 1.00 97.94 119 ARG A O 1
ATOM 898 N N . TYR A 1 120 ? 5.341 -2.229 12.568 1.00 98.19 120 TYR A N 1
ATOM 899 C CA . TYR A 1 120 ? 4.676 -1.147 13.278 1.00 98.19 120 TYR A CA 1
ATOM 900 C C . TYR A 1 120 ? 5.706 -0.384 14.115 1.00 98.19 120 TYR A C 1
ATOM 902 O O . TYR A 1 120 ? 6.522 -0.990 14.808 1.00 98.19 120 TYR A O 1
ATOM 910 N N . ASP A 1 121 ? 5.690 0.943 14.019 1.00 96.75 121 ASP A N 1
ATOM 911 C CA . ASP A 1 121 ? 6.509 1.834 14.834 1.00 96.75 121 ASP A CA 1
ATOM 912 C C . ASP A 1 121 ? 5.620 2.538 15.875 1.00 96.75 121 ASP A C 1
ATOM 914 O O . ASP A 1 121 ? 4.892 3.479 15.536 1.00 96.75 121 ASP A O 1
ATOM 918 N N . PRO A 1 122 ? 5.674 2.121 17.154 1.00 93.81 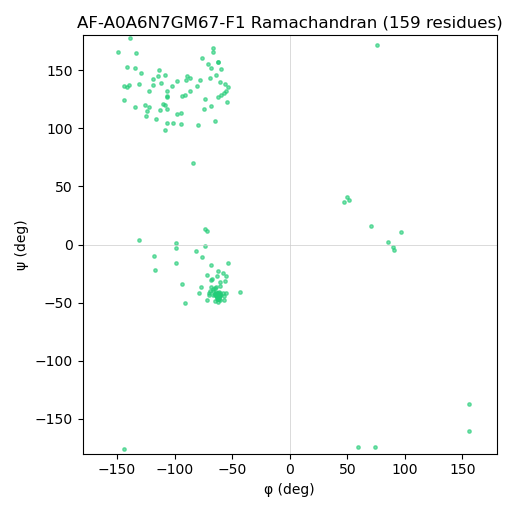122 PRO A N 1
ATOM 919 C CA . PRO A 1 122 ? 4.855 2.712 18.207 1.00 93.81 122 PRO A CA 1
ATOM 920 C C . PRO A 1 122 ? 5.262 4.152 18.546 1.00 93.81 122 PRO A C 1
ATOM 922 O O . PRO A 1 122 ? 4.476 4.878 19.148 1.00 93.81 122 PRO A O 1
ATOM 925 N N . GLY A 1 123 ? 6.466 4.594 18.163 1.00 93.06 123 GLY A N 1
ATOM 926 C CA . GLY A 1 123 ? 6.939 5.952 18.432 1.00 93.06 123 GLY A CA 1
ATOM 927 C C . GLY A 1 123 ? 6.244 7.016 17.582 1.00 93.06 123 GLY A C 1
ATOM 928 O O . GLY A 1 123 ? 6.152 8.170 17.997 1.00 93.06 123 GLY A O 1
ATOM 929 N N . ASN A 1 124 ? 5.747 6.643 16.401 1.00 92.31 124 ASN A N 1
ATOM 930 C CA . ASN A 1 124 ? 5.056 7.551 15.479 1.00 92.31 124 ASN A CA 1
ATOM 931 C C . ASN A 1 124 ? 3.717 7.002 14.954 1.00 92.31 124 ASN A C 1
ATOM 933 O O . ASN A 1 124 ? 3.090 7.647 14.114 1.00 92.31 124 ASN A O 1
ATOM 937 N N . GLY A 1 125 ? 3.285 5.832 15.431 1.00 93.19 125 GLY A N 1
ATOM 938 C CA . GLY A 1 125 ? 2.015 5.211 15.065 1.00 93.19 125 GLY A CA 1
ATOM 939 C C . GLY A 1 125 ? 1.967 4.679 13.631 1.00 93.19 125 GLY A C 1
ATOM 940 O O . GLY A 1 125 ? 0.870 4.454 13.121 1.00 93.19 125 GLY A O 1
ATOM 941 N N . ARG A 1 126 ? 3.112 4.521 12.951 1.00 97.00 126 ARG A N 1
ATOM 942 C CA . ARG A 1 126 ? 3.174 4.159 11.527 1.00 97.00 126 ARG A CA 1
ATOM 943 C C . ARG A 1 126 ? 3.210 2.654 11.326 1.00 97.00 126 ARG A C 1
ATOM 945 O O . ARG A 1 126 ? 3.936 1.940 12.007 1.00 97.00 126 ARG A O 1
ATOM 952 N N . PHE A 1 127 ? 2.508 2.202 10.299 1.00 98.31 127 PHE A N 1
ATOM 953 C CA . PHE A 1 127 ? 2.493 0.822 9.842 1.00 98.31 127 PHE A CA 1
ATOM 954 C C . PHE A 1 127 ? 3.015 0.720 8.405 1.00 98.31 127 PHE A C 1
ATOM 956 O O . PHE A 1 127 ? 2.738 1.583 7.563 1.00 98.31 127 PHE A O 1
ATOM 963 N N . PHE A 1 128 ? 3.765 -0.343 8.127 1.00 98.06 128 PHE A N 1
ATOM 964 C CA . PHE A 1 128 ? 4.242 -0.701 6.798 1.00 98.06 128 PHE A CA 1
ATOM 965 C C . PHE A 1 128 ? 4.198 -2.217 6.603 1.00 98.06 128 PHE A C 1
ATOM 967 O O . PHE A 1 128 ? 4.697 -2.950 7.449 1.00 98.06 128 PHE A O 1
ATOM 974 N N . ALA A 1 129 ? 3.717 -2.676 5.452 1.00 97.44 129 ALA A N 1
ATOM 975 C CA . ALA A 1 129 ? 3.904 -4.041 4.971 1.00 97.44 129 ALA A CA 1
ATOM 976 C C . ALA A 1 129 ? 4.137 -4.041 3.451 1.00 97.44 129 ALA A C 1
ATOM 978 O O . ALA A 1 129 ? 3.684 -3.139 2.744 1.00 97.44 129 ALA A O 1
ATOM 979 N N . ASP A 1 130 ? 4.854 -5.042 2.954 1.00 95.69 130 ASP A N 1
ATOM 980 C CA . ASP A 1 130 ? 5.070 -5.299 1.530 1.00 95.69 130 ASP A CA 1
ATOM 981 C C . ASP A 1 130 ? 4.279 -6.545 1.143 1.00 95.69 130 ASP A C 1
ATOM 983 O O . ASP A 1 130 ? 4.729 -7.656 1.371 1.00 95.69 130 ASP A O 1
ATOM 987 N N . ALA A 1 131 ? 3.094 -6.386 0.564 1.00 93.25 131 ALA A N 1
ATOM 988 C CA . ALA A 1 131 ? 2.220 -7.506 0.230 1.00 93.25 131 ALA A CA 1
ATOM 989 C C . ALA A 1 131 ? 2.710 -8.357 -0.961 1.00 93.25 131 ALA A C 1
ATOM 991 O O . ALA A 1 131 ? 1.970 -9.207 -1.462 1.00 93.25 131 ALA A O 1
ATOM 992 N N . GLY A 1 132 ? 3.952 -8.149 -1.410 1.00 87.81 132 GLY A N 1
ATOM 993 C CA . GLY A 1 132 ? 4.500 -8.780 -2.597 1.00 87.81 132 GLY A CA 1
ATOM 994 C C . GLY A 1 132 ? 3.957 -8.139 -3.868 1.00 87.81 132 GLY A C 1
ATOM 995 O O . GLY A 1 132 ? 3.094 -7.261 -3.841 1.00 87.81 132 GLY A O 1
ATOM 996 N N . ASP A 1 133 ? 4.524 -8.539 -5.007 1.00 84.19 133 ASP A N 1
ATOM 997 C CA . ASP A 1 133 ? 4.107 -8.077 -6.335 1.00 84.19 133 ASP A CA 1
ATOM 998 C C . ASP A 1 133 ? 3.936 -6.550 -6.431 1.00 84.19 133 ASP A C 1
ATOM 1000 O O . ASP A 1 133 ? 3.085 -6.042 -7.159 1.00 84.19 133 ASP A O 1
ATOM 1004 N N . PHE A 1 134 ? 4.819 -5.820 -5.735 1.00 81.50 134 PHE A N 1
ATOM 1005 C CA . PHE A 1 134 ? 4.866 -4.363 -5.556 1.00 81.50 134 PHE A CA 1
ATOM 1006 C C . PHE A 1 134 ? 3.551 -3.733 -5.087 1.00 81.50 134 PHE A C 1
ATOM 1008 O O . PHE A 1 134 ? 3.194 -2.637 -5.517 1.00 81.50 134 PHE A O 1
ATOM 1015 N N . VAL A 1 135 ? 2.835 -4.414 -4.198 1.00 92.88 135 VAL A N 1
ATOM 1016 C CA . VAL A 1 135 ? 1.760 -3.817 -3.413 1.00 92.88 135 VAL A CA 1
ATOM 1017 C C . VAL A 1 135 ? 2.312 -3.459 -2.040 1.00 92.88 135 VAL A C 1
ATOM 1019 O O . VAL A 1 135 ? 2.641 -4.334 -1.249 1.00 92.88 135 VAL A O 1
ATOM 1022 N N . ALA A 1 136 ? 2.411 -2.171 -1.732 1.00 95.31 136 ALA A N 1
ATOM 1023 C CA . ALA A 1 136 ? 2.776 -1.719 -0.395 1.00 95.31 136 ALA A CA 1
ATOM 1024 C C . ALA A 1 136 ? 1.519 -1.360 0.398 1.00 95.31 136 ALA A C 1
ATOM 1026 O O . ALA A 1 136 ? 0.597 -0.751 -0.134 1.00 95.31 136 ALA A O 1
ATOM 1027 N N . ILE A 1 137 ? 1.503 -1.693 1.685 1.00 97.88 137 ILE A N 1
ATOM 1028 C CA . ILE A 1 137 ? 0.480 -1.253 2.633 1.00 97.88 137 ILE A CA 1
ATOM 1029 C C . ILE A 1 137 ? 1.141 -0.267 3.583 1.00 97.88 137 ILE A C 1
ATOM 1031 O O . ILE A 1 137 ? 2.113 -0.604 4.260 1.00 97.88 137 ILE A O 1
ATOM 1035 N N . ARG A 1 138 ? 0.639 0.966 3.634 1.00 97.69 138 ARG A N 1
ATOM 1036 C CA . ARG A 1 138 ? 1.181 2.017 4.503 1.00 97.69 138 ARG A CA 1
ATOM 1037 C C . ARG A 1 138 ? 0.083 2.757 5.221 1.00 97.69 138 ARG A C 1
ATOM 1039 O O . ARG A 1 138 ? -1.007 2.925 4.693 1.00 97.69 138 ARG A O 1
ATOM 1046 N N . GLY A 1 139 ? 0.401 3.283 6.389 1.00 97.69 139 GLY A N 1
ATOM 1047 C CA . GLY A 1 139 ? -0.511 4.156 7.105 1.00 97.69 139 GLY A CA 1
ATOM 1048 C C . GLY A 1 139 ? -0.207 4.134 8.581 1.00 97.69 139 GLY A C 1
ATOM 1049 O O . GLY A 1 139 ? 0.964 4.171 8.966 1.00 97.69 139 GLY A O 1
ATOM 1050 N N . GLY A 1 140 ? -1.250 4.076 9.392 1.00 97.62 140 GLY A N 1
ATOM 1051 C CA . GLY A 1 140 ? -1.112 4.060 10.832 1.00 97.62 140 GLY A CA 1
ATOM 1052 C C . GLY A 1 140 ? -2.351 4.569 11.542 1.00 97.62 140 GLY A C 1
ATOM 1053 O O . GLY A 1 140 ? -3.445 4.618 10.977 1.00 97.62 140 GLY A O 1
ATOM 1054 N N . ILE A 1 141 ? -2.146 4.961 12.791 1.00 97.56 141 ILE A N 1
ATOM 1055 C CA . ILE A 1 141 ? -3.167 5.600 13.618 1.00 97.56 141 ILE A CA 1
ATOM 1056 C C . ILE A 1 141 ? -3.451 6.988 13.035 1.00 97.56 141 ILE A C 1
ATOM 1058 O O . ILE A 1 141 ? -2.546 7.817 12.941 1.00 97.56 141 ILE A O 1
ATOM 1062 N N . GLU A 1 142 ? -4.690 7.227 12.612 1.00 95.12 142 GLU A N 1
ATOM 1063 C CA . GLU A 1 142 ? -5.122 8.523 12.079 1.00 95.12 142 GLU A CA 1
ATOM 1064 C C . GLU A 1 142 ? -5.675 9.394 13.209 1.00 95.12 142 GLU A C 1
ATOM 1066 O O . GLU A 1 142 ? -5.239 10.528 13.400 1.00 95.12 142 GLU A O 1
ATOM 1071 N N . GLU A 1 143 ? -6.585 8.825 13.997 1.00 95.25 143 GLU A N 1
ATOM 1072 C CA . GLU A 1 143 ? -7.265 9.464 15.123 1.00 95.25 143 GLU A CA 1
ATOM 1073 C C . GLU A 1 143 ? -7.600 8.407 16.193 1.00 95.25 143 GLU A C 1
ATOM 1075 O O . GLU A 1 143 ? -7.550 7.207 15.908 1.00 95.25 143 GLU A O 1
ATOM 1080 N N . PRO A 1 144 ? -7.962 8.803 17.429 1.00 96.50 144 PRO A N 1
ATOM 1081 C CA . PRO A 1 144 ? -8.437 7.853 18.430 1.00 96.50 144 PRO A CA 1
ATOM 1082 C C . PRO A 1 144 ? -9.624 7.022 17.916 1.00 96.50 144 PRO A C 1
ATOM 1084 O O . PRO A 1 144 ? -10.667 7.549 17.537 1.00 96.50 144 PRO A O 1
ATOM 1087 N N . GLY A 1 145 ? -9.458 5.708 17.933 1.00 97.00 145 GLY A N 1
ATOM 1088 C CA . GLY A 1 145 ? -10.375 4.681 17.461 1.00 97.00 145 GLY A CA 1
ATOM 1089 C C . GLY A 1 145 ? -10.269 4.381 15.968 1.00 97.00 145 GLY A C 1
ATOM 1090 O O . GLY A 1 145 ? -11.033 3.553 15.473 1.00 97.00 145 GLY A O 1
ATOM 1091 N N . LEU A 1 146 ? -9.354 5.028 15.237 1.00 97.62 146 LEU A N 1
ATOM 1092 C CA . LEU A 1 146 ? -9.294 4.948 13.782 1.00 97.62 146 LEU A CA 1
ATOM 1093 C C . LEU A 1 146 ? -7.870 4.725 13.264 1.00 97.62 146 LEU A C 1
ATOM 1095 O O . LEU A 1 146 ? -6.980 5.568 13.396 1.00 97.62 146 LEU A O 1
ATOM 1099 N N . VAL A 1 147 ? -7.682 3.593 12.591 1.00 98.12 147 VAL A N 1
ATOM 1100 C CA . VAL A 1 147 ? -6.470 3.275 11.836 1.00 98.12 147 VAL A CA 1
ATOM 1101 C C . VAL A 1 147 ? -6.781 3.385 10.348 1.00 98.12 147 VAL A C 1
ATOM 1103 O O . VAL A 1 147 ? -7.716 2.752 9.860 1.00 98.12 147 VAL A O 1
ATOM 1106 N N . ARG A 1 148 ? -5.976 4.151 9.610 1.00 98.25 148 ARG A N 1
ATOM 1107 C CA . ARG A 1 148 ? -6.036 4.210 8.146 1.00 98.25 148 ARG A CA 1
ATOM 1108 C C . ARG A 1 148 ? -4.827 3.511 7.567 1.00 98.25 148 ARG A C 1
ATOM 1110 O O . ARG A 1 148 ? -3.698 3.948 7.778 1.00 98.25 148 ARG A O 1
ATOM 1117 N N . LEU A 1 149 ? -5.076 2.478 6.776 1.00 98.25 149 LEU A N 1
ATOM 1118 C CA . LEU A 1 149 ? -4.076 1.817 5.949 1.00 98.25 149 LEU A CA 1
A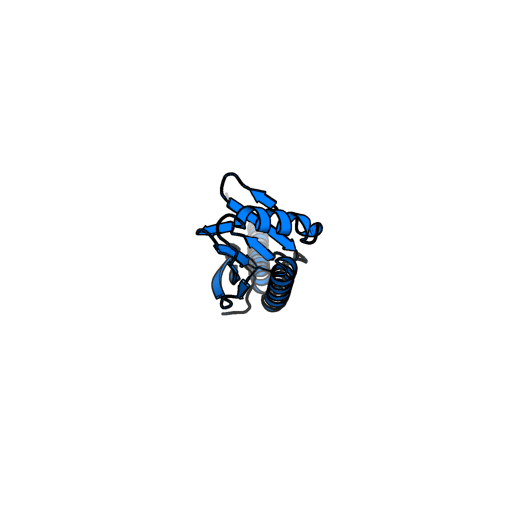TOM 1119 C C . LEU A 1 149 ? -4.422 2.040 4.478 1.00 98.25 149 LEU A C 1
ATOM 1121 O O . LEU A 1 149 ? -5.587 2.090 4.105 1.00 98.25 149 LEU A O 1
ATOM 1125 N N . THR A 1 150 ? -3.417 2.183 3.633 1.00 98.06 150 THR A N 1
ATOM 1126 C CA . THR A 1 150 ? -3.563 2.367 2.191 1.00 98.06 150 THR A CA 1
ATOM 1127 C C . THR A 1 150 ? -2.726 1.309 1.504 1.00 98.06 150 THR A C 1
ATOM 1129 O O . THR A 1 150 ? -1.516 1.257 1.720 1.00 98.06 150 THR A O 1
ATOM 1132 N N . ALA A 1 151 ? -3.377 0.475 0.698 1.00 97.19 151 ALA A N 1
ATOM 1133 C CA . ALA A 1 151 ? -2.710 -0.423 -0.229 1.00 97.19 151 ALA A CA 1
ATOM 1134 C C . ALA A 1 151 ? -2.455 0.323 -1.542 1.00 97.19 151 ALA A C 1
ATOM 1136 O O . ALA A 1 151 ? -3.361 0.970 -2.065 1.00 97.19 151 ALA A O 1
ATOM 1137 N N . GLU A 1 152 ? -1.244 0.237 -2.075 1.00 94.62 152 GLU A N 1
ATOM 1138 C CA . GLU A 1 152 ? -0.825 0.930 -3.295 1.00 94.62 152 GLU A CA 1
ATOM 1139 C C . GLU A 1 152 ? 0.042 0.020 -4.168 1.00 94.62 152 GLU A C 1
ATOM 1141 O O . GLU A 1 152 ? 0.933 -0.664 -3.672 1.00 94.62 152 GLU A O 1
ATOM 1146 N N . THR A 1 153 ? -0.186 0.023 -5.482 1.00 91.06 153 THR A N 1
ATOM 1147 C CA . THR A 1 153 ? 0.594 -0.788 -6.440 1.00 91.06 153 THR A CA 1
ATOM 1148 C C . THR A 1 153 ? 1.933 -0.161 -6.833 1.00 91.06 153 THR A C 1
ATOM 1150 O O . THR A 1 153 ? 2.661 -0.725 -7.658 1.00 91.06 153 THR A O 1
ATOM 1153 N N . GLY A 1 154 ? 2.195 1.066 -6.373 1.00 86.50 154 GLY A N 1
ATOM 1154 C CA . GLY A 1 154 ? 3.183 1.957 -6.968 1.00 86.50 154 GLY A CA 1
ATOM 1155 C C . GLY A 1 154 ? 2.888 2.278 -8.439 1.00 86.50 154 GLY A C 1
ATOM 1156 O O . GLY A 1 154 ? 1.859 1.892 -9.006 1.00 86.50 154 GLY A O 1
ATOM 1157 N N . CYS A 1 155 ? 3.820 2.984 -9.080 1.00 84.75 155 CYS A N 1
ATOM 1158 C CA . CYS A 1 155 ? 3.679 3.398 -10.473 1.00 84.75 155 CYS A CA 1
ATOM 1159 C C . CYS A 1 155 ? 3.882 2.227 -11.445 1.00 84.75 155 CYS A C 1
ATOM 1161 O O . CYS A 1 155 ? 4.984 1.677 -11.541 1.00 84.75 155 CYS A O 1
ATOM 1163 N N . ARG A 1 156 ? 2.840 1.881 -12.207 1.00 80.75 156 ARG A N 1
ATOM 1164 C CA . ARG A 1 156 ? 2.856 0.792 -13.191 1.00 80.75 156 ARG A CA 1
ATOM 1165 C C . ARG A 1 156 ? 2.715 1.291 -14.611 1.00 80.75 156 ARG A C 1
ATOM 1167 O O . ARG A 1 156 ? 2.069 2.310 -14.835 1.00 80.75 156 ARG A O 1
ATOM 1174 N N . PRO A 1 157 ? 3.291 0.586 -15.592 1.00 76.62 157 PRO A N 1
ATOM 1175 C CA . PRO A 1 157 ? 2.971 0.866 -16.973 1.00 76.62 157 PRO A CA 1
ATOM 1176 C C . PRO A 1 157 ? 1.475 0.726 -17.211 1.00 76.62 157 PRO A C 1
ATOM 1178 O O . PRO A 1 157 ? 0.873 -0.280 -16.842 1.00 76.62 157 PRO A O 1
ATOM 1181 N N . SER A 1 158 ? 0.889 1.734 -17.833 1.00 70.38 158 SER A N 1
ATOM 1182 C CA . SER A 1 158 ? -0.467 1.665 -18.339 1.00 70.38 158 SER A CA 1
ATOM 1183 C C . SER A 1 158 ? -0.416 1.857 -19.843 1.00 70.38 158 SER A C 1
ATOM 1185 O O . SER A 1 158 ? 0.287 2.735 -20.339 1.00 70.38 158 SER A O 1
ATOM 1187 N N . ASP A 1 159 ? -1.194 1.059 -20.569 1.00 58.09 159 ASP A N 1
ATOM 1188 C CA . ASP A 1 159 ? -1.437 1.262 -22.003 1.00 58.09 159 ASP A CA 1
ATOM 1189 C C . ASP A 1 159 ? -2.380 2.458 -22.250 1.00 58.09 159 ASP A C 1
ATOM 1191 O O . ASP A 1 159 ? -2.933 2.626 -23.337 1.00 58.09 159 ASP A O 1
ATOM 1195 N N . ALA A 1 160 ? -2.607 3.282 -21.220 1.00 47.84 160 ALA A N 1
ATOM 1196 C CA . ALA A 1 160 ? -3.447 4.456 -21.303 1.00 47.84 160 ALA A CA 1
ATOM 1197 C C . ALA A 1 160 ? -2.708 5.551 -22.104 1.00 47.84 160 ALA A C 1
ATOM 1199 O O . ALA A 1 160 ? -1.575 5.890 -21.745 1.00 47.84 160 ALA A O 1
ATOM 1200 N N . PRO A 1 161 ? -3.319 6.087 -23.179 1.00 41.16 161 PRO A N 1
ATOM 1201 C CA . PRO 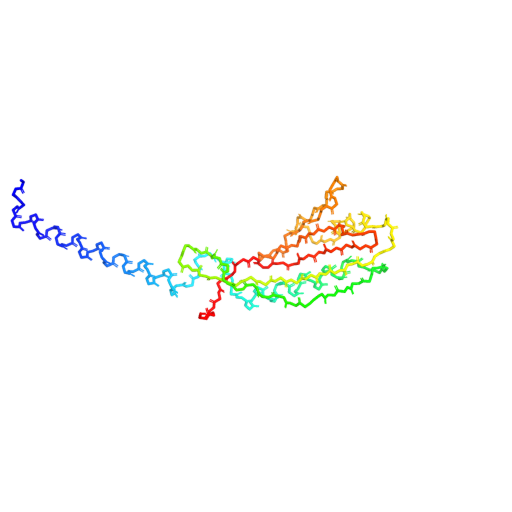A 1 161 ? -2.719 7.129 -24.018 1.00 41.16 161 PRO A CA 1
ATOM 1202 C C . PRO A 1 161 ? -2.390 8.429 -23.258 1.00 41.16 161 PRO A C 1
ATOM 1204 O O . PRO A 1 161 ? -3.131 8.787 -22.315 1.00 41.16 161 PRO A O 1
#

Radius of gyration: 23.96 Å; Cα contacts (8 Å, |Δi|>4): 259; chains: 1; bounding box: 57×32×71 Å

pLDDT: mean 87.66, std 13.27, range [41.16, 98.31]

Nearest PDB structures (foldseek):
  4huh-assembly1_D  TM=2.685E-01  e=9.821E-02  Tequatrovirus T4
  8iyd-assembly1_W  TM=3.348E-01  e=3.596E-01  Escherichia phage Lambda
  4huh-assembly1_C  TM=2.688E-01  e=2.482E-01  Tequatrovirus T4
  4huh-assembly1_F  TM=2.746E-01  e=2.808E-01  Tequatrovirus T4
  3wz3-assembly1_A  TM=2.477E-01  e=1.028E+00  Plasmid R64

Foldseek 3Di:
DDQPPVNVVVVVVVVVVVVVVVVVVVCCVVPPDDPDPLLDEPVVLVVLLVVVVVVLVVQLDPQKDKDKADKDKDWQPDPDPPATFIKIKIKIKIFHAFPCQVVSLVSCCVRPDVQQVWDADPVVQKIWTRSPSQWIWIWGDPDGRITMIMTMNPTHGYPPD

Sequence (161 aa):
MRIGRKGWWVGALVAVWAGALLVAAVWSAQHDPATVRGQTDLTEGRQNLDRAVALLVETAGPGVTPDVGPLRQATGCRVTMVRRGTELDQSVLLTVPAGQEPTLLERLVDDLPAEWSARYDPGNGRFFADAGDFVAIRGGIEEPGLVRLTAETGCRPSDAP

Mean predicted aligned error: 8.9 Å